Protein AF-A0A1R3KUT5-F1 (afdb_monomer_lite)

Radius of gyration: 18.28 Å; chains: 1; bounding box: 40×22×68 Å

Sequence (98 aa):
MSPTLSSSNLSSSNMRQHLQEMSNMMRELKIVGHVLNDQQQVQAVVRSLPRGWEYMNAMLTHNDSITTFVDVQRHLELEEERLMAMSNHPEVNMAQSS

Structure (mmCIF, N/CA/C/O backbone):
data_AF-A0A1R3KUT5-F1
#
_entry.id   AF-A0A1R3KUT5-F1
#
loop_
_atom_site.group_PDB
_atom_site.id
_atom_site.type_symbol
_atom_site.label_atom_id
_atom_site.label_alt_id
_atom_site.label_comp_id
_atom_site.label_asym_id
_atom_site.label_entity_id
_atom_site.label_seq_id
_atom_site.pdbx_PDB_ins_code
_atom_site.Cartn_x
_atom_site.Cartn_y
_atom_site.Cartn_z
_atom_site.occupancy
_atom_site.B_iso_or_equiv
_atom_site.auth_seq_id
_atom_site.auth_comp_id
_atom_site.auth_asym_id
_atom_site.auth_atom_id
_atom_site.pdbx_PDB_model_num
ATOM 1 N N . MET A 1 1 ? 31.246 -5.392 28.234 1.00 37.91 1 MET A N 1
ATOM 2 C CA . MET A 1 1 ? 31.094 -5.672 26.791 1.00 37.91 1 MET A CA 1
ATOM 3 C C . MET A 1 1 ? 29.648 -5.389 26.445 1.00 37.91 1 MET A C 1
ATOM 5 O O . MET A 1 1 ? 28.785 -6.169 26.818 1.00 37.91 1 MET A O 1
ATOM 9 N N . SER A 1 2 ? 29.374 -4.224 25.865 1.00 36.22 2 SER A N 1
ATOM 10 C CA . SER A 1 2 ? 28.026 -3.855 25.423 1.00 36.22 2 SER A CA 1
ATOM 11 C C . SER A 1 2 ? 27.864 -4.312 23.973 1.00 36.22 2 SER A C 1
ATOM 13 O O . SER A 1 2 ? 28.788 -4.080 23.190 1.00 36.22 2 SER A O 1
ATOM 15 N N . PRO A 1 3 ? 26.761 -4.972 23.592 1.00 41.81 3 PRO A N 1
ATOM 16 C CA . PRO A 1 3 ? 26.558 -5.365 22.208 1.00 41.81 3 PRO A CA 1
ATOM 17 C C . PRO A 1 3 ? 26.281 -4.111 21.373 1.00 41.81 3 PRO A C 1
ATOM 19 O O . PRO A 1 3 ? 25.375 -3.332 21.667 1.00 41.81 3 PRO A O 1
ATOM 22 N N . THR A 1 4 ? 27.095 -3.897 20.345 1.00 36.03 4 THR A N 1
ATOM 23 C CA . THR A 1 4 ? 26.876 -2.872 19.326 1.00 36.03 4 THR A CA 1
ATOM 24 C C . THR A 1 4 ? 25.676 -3.270 18.477 1.00 36.03 4 THR A C 1
ATOM 26 O O . THR A 1 4 ? 25.717 -4.284 17.781 1.00 36.03 4 THR A O 1
ATOM 29 N N . LEU A 1 5 ? 24.613 -2.467 18.540 1.00 41.84 5 LEU A N 1
ATOM 30 C CA . LEU A 1 5 ? 23.492 -2.517 17.606 1.00 41.84 5 LEU A CA 1
ATOM 31 C C . LEU A 1 5 ? 24.039 -2.281 16.193 1.00 41.84 5 LEU A C 1
ATOM 33 O O . LEU A 1 5 ? 24.485 -1.184 15.861 1.00 41.84 5 LEU A O 1
ATOM 37 N N . SER A 1 6 ? 24.065 -3.337 15.382 1.00 36.62 6 SER A N 1
ATOM 38 C CA . SER A 1 6 ? 24.460 -3.253 13.981 1.00 36.62 6 SER A CA 1
ATOM 39 C C . SER A 1 6 ? 23.302 -2.643 13.189 1.00 36.62 6 SER A C 1
ATOM 41 O O . SER A 1 6 ? 22.374 -3.336 12.779 1.00 36.62 6 SER A O 1
ATOM 43 N N . SER A 1 7 ? 23.348 -1.322 13.005 1.00 43.88 7 SER A N 1
ATOM 44 C CA . SER A 1 7 ? 22.439 -0.525 12.163 1.00 43.88 7 SER A CA 1
ATOM 45 C C . SER A 1 7 ? 22.640 -0.765 10.659 1.00 43.88 7 SER A C 1
ATOM 47 O O . SER A 1 7 ? 22.615 0.166 9.858 1.00 43.88 7 SER A O 1
ATOM 49 N N . SER A 1 8 ? 22.864 -2.006 10.243 1.00 41.09 8 SER A N 1
ATOM 50 C CA . SER A 1 8 ? 23.214 -2.328 8.861 1.00 41.09 8 SER A CA 1
ATOM 51 C C . SER A 1 8 ? 22.661 -3.689 8.470 1.00 41.09 8 SER A C 1
ATOM 53 O O . SER A 1 8 ? 23.405 -4.651 8.325 1.00 41.09 8 SER A O 1
ATOM 55 N N . ASN A 1 9 ? 21.338 -3.762 8.303 1.00 39.53 9 ASN A N 1
ATOM 56 C CA . ASN A 1 9 ? 20.730 -4.804 7.472 1.00 39.53 9 ASN A CA 1
ATOM 57 C C . ASN A 1 9 ? 19.455 -4.350 6.732 1.00 39.53 9 ASN A C 1
ATOM 59 O O . ASN A 1 9 ? 18.587 -5.153 6.422 1.00 39.53 9 ASN A O 1
ATOM 63 N N . LEU A 1 10 ? 19.348 -3.053 6.417 1.00 41.22 10 LEU A N 1
ATOM 64 C CA . LEU A 1 10 ? 18.306 -2.491 5.536 1.00 41.22 10 LEU A CA 1
ATOM 65 C C . LEU A 1 10 ? 18.777 -2.427 4.068 1.00 41.22 10 LEU A C 1
ATOM 67 O O . LEU A 1 10 ? 18.419 -1.516 3.328 1.00 41.22 10 LEU A O 1
ATOM 71 N N . SER A 1 11 ? 19.648 -3.347 3.648 1.00 42.75 11 SER A N 1
ATOM 72 C CA . SER A 1 11 ? 20.219 -3.353 2.299 1.00 42.75 11 SER A CA 1
ATOM 73 C C . SER A 1 11 ? 19.736 -4.587 1.541 1.00 42.75 11 SER A C 1
ATOM 75 O O . SER A 1 11 ? 20.319 -5.657 1.673 1.00 42.75 11 SER A O 1
ATOM 77 N N . SER A 1 12 ? 18.693 -4.390 0.728 1.00 46.38 12 SER A N 1
ATOM 78 C CA . SER A 1 12 ? 18.013 -5.375 -0.135 1.00 46.38 12 SER A CA 1
ATOM 79 C C . SER A 1 12 ? 17.150 -6.420 0.578 1.00 46.38 12 SER A C 1
ATOM 81 O O . SER A 1 12 ? 17.379 -7.620 0.445 1.00 46.38 12 SER A O 1
ATOM 83 N N . SER A 1 13 ? 16.089 -5.984 1.263 1.00 55.09 13 SER A N 1
ATOM 84 C CA . SER A 1 13 ? 14.879 -6.812 1.293 1.00 55.09 13 SER A CA 1
ATOM 85 C C . SER A 1 13 ? 14.246 -6.756 -0.103 1.00 55.09 13 SER A C 1
ATOM 87 O O . SER A 1 13 ? 14.101 -5.684 -0.692 1.00 55.09 13 SER A O 1
ATOM 89 N N . ASN A 1 14 ? 13.943 -7.920 -0.678 1.00 80.81 14 ASN A N 1
ATOM 90 C 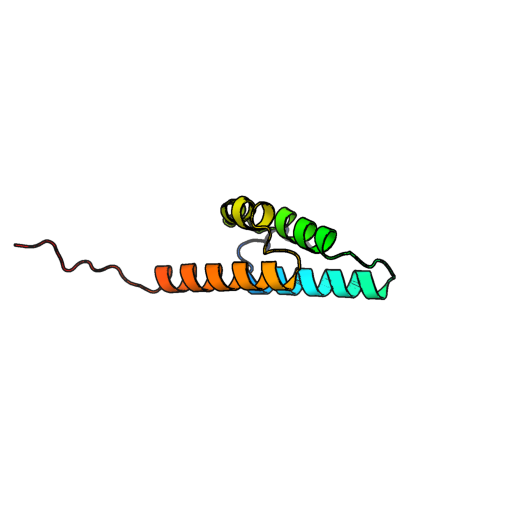CA . ASN A 1 14 ? 13.175 -8.008 -1.920 1.00 80.81 14 ASN A CA 1
ATOM 91 C C . ASN A 1 14 ? 11.809 -7.309 -1.728 1.00 80.81 14 ASN A C 1
ATOM 93 O O . ASN A 1 14 ? 11.303 -7.214 -0.605 1.00 80.81 14 ASN A O 1
ATOM 97 N N . MET A 1 15 ? 11.219 -6.768 -2.794 1.00 90.56 15 MET A N 1
ATOM 98 C CA . MET A 1 15 ? 9.982 -5.982 -2.696 1.00 90.56 15 MET A CA 1
ATOM 99 C C . MET A 1 15 ? 8.848 -6.807 -2.069 1.00 90.56 15 MET A C 1
ATOM 101 O O . MET A 1 15 ? 8.081 -6.298 -1.251 1.00 90.56 15 MET A O 1
ATOM 105 N N . ARG A 1 16 ? 8.795 -8.111 -2.358 1.00 90.81 16 ARG A N 1
ATOM 106 C CA . ARG A 1 16 ? 7.892 -9.065 -1.689 1.00 90.81 16 ARG A CA 1
ATOM 107 C C . ARG A 1 16 ? 8.016 -9.066 -0.165 1.00 90.81 16 ARG A C 1
ATOM 109 O O . ARG A 1 16 ? 6.998 -9.043 0.523 1.00 90.81 16 ARG A O 1
ATOM 116 N N . GLN A 1 17 ? 9.230 -9.073 0.376 1.00 91.88 17 GLN A N 1
ATOM 117 C CA . GLN A 1 17 ? 9.472 -9.039 1.815 1.00 91.88 17 GLN A CA 1
ATOM 118 C C . GLN A 1 17 ? 9.020 -7.701 2.402 1.00 91.88 17 GLN A C 1
ATOM 120 O O . GLN A 1 17 ? 8.332 -7.693 3.420 1.00 91.88 17 GLN A O 1
ATOM 125 N N . HIS A 1 18 ? 9.333 -6.584 1.739 1.00 93.12 18 HIS A N 1
ATOM 126 C CA . HIS A 1 18 ? 8.847 -5.262 2.153 1.00 93.12 18 HIS A CA 1
ATOM 127 C C . HIS A 1 18 ? 7.313 -5.221 2.248 1.00 93.12 18 HIS A C 1
ATOM 129 O O . HIS A 1 18 ? 6.745 -4.792 3.252 1.00 93.12 18 HIS A O 1
ATOM 135 N N . LEU A 1 19 ? 6.621 -5.739 1.231 1.00 94.81 19 LEU A N 1
ATOM 136 C CA . LEU A 1 19 ? 5.157 -5.813 1.204 1.00 94.81 19 LEU A CA 1
ATOM 137 C C . LEU A 1 19 ? 4.599 -6.738 2.292 1.00 94.81 19 LEU A C 1
ATOM 139 O O . LEU A 1 19 ? 3.579 -6.420 2.910 1.00 94.81 19 LEU A O 1
ATOM 143 N N . GLN A 1 20 ? 5.281 -7.849 2.575 1.00 95.56 20 GLN A N 1
ATOM 144 C CA . GLN A 1 20 ? 4.916 -8.755 3.660 1.00 95.56 20 GLN A CA 1
ATOM 145 C C . GLN A 1 20 ? 5.022 -8.071 5.031 1.00 95.56 20 GLN A C 1
ATOM 147 O O . GLN A 1 20 ? 4.102 -8.187 5.845 1.00 95.56 20 GLN A O 1
ATOM 152 N N . GLU A 1 21 ? 6.103 -7.331 5.281 1.00 95.06 21 GLU A N 1
ATOM 153 C CA . GLU A 1 21 ? 6.295 -6.551 6.508 1.00 95.06 21 GLU A CA 1
ATOM 154 C C . GLU A 1 21 ? 5.207 -5.476 6.660 1.00 95.06 21 GLU A C 1
ATOM 156 O O . GLU A 1 21 ? 4.580 -5.376 7.717 1.00 95.06 21 GLU A O 1
ATOM 161 N N . MET A 1 22 ? 4.888 -4.744 5.586 1.00 95.62 22 MET A N 1
ATOM 162 C CA . MET A 1 22 ? 3.797 -3.761 5.576 1.00 95.62 22 MET A CA 1
ATOM 163 C C . MET A 1 22 ? 2.433 -4.395 5.885 1.00 95.62 22 MET A C 1
ATOM 165 O O . MET A 1 22 ? 1.693 -3.883 6.727 1.00 95.62 22 MET A O 1
ATOM 169 N N . SER A 1 23 ? 2.109 -5.531 5.261 1.00 95.81 23 SER A N 1
ATOM 170 C CA . SER A 1 23 ? 0.870 -6.276 5.525 1.00 95.81 23 SER A CA 1
ATOM 171 C C . SER A 1 23 ? 0.776 -6.731 6.989 1.00 95.81 23 SER A C 1
ATOM 173 O O . SER A 1 23 ? -0.288 -6.634 7.610 1.00 95.81 23 SER A O 1
ATOM 175 N N . ASN A 1 24 ? 1.887 -7.194 7.570 1.00 96.69 24 ASN A N 1
ATOM 176 C CA . ASN A 1 24 ? 1.937 -7.582 8.979 1.00 96.69 24 ASN A CA 1
ATOM 177 C C . ASN A 1 24 ? 1.689 -6.380 9.900 1.00 96.69 24 ASN A C 1
ATOM 179 O O . ASN A 1 24 ? 0.827 -6.464 10.773 1.00 96.69 24 ASN A O 1
ATOM 183 N N . MET A 1 25 ? 2.340 -5.240 9.651 1.00 95.94 25 MET A N 1
ATOM 184 C CA . MET A 1 25 ? 2.116 -4.017 10.432 1.00 95.94 25 MET A CA 1
ATOM 185 C C . MET A 1 25 ? 0.667 -3.521 10.333 1.00 95.94 25 MET A C 1
ATOM 187 O O . MET A 1 25 ? 0.058 -3.185 11.346 1.00 95.94 25 MET A O 1
ATOM 191 N N . MET A 1 26 ? 0.064 -3.522 9.139 1.00 94.94 26 MET A N 1
ATOM 192 C CA . MET A 1 26 ? -1.349 -3.147 8.969 1.00 94.94 26 MET A CA 1
ATOM 193 C C . MET A 1 26 ? -2.290 -4.082 9.743 1.00 94.94 26 MET A C 1
ATOM 195 O O . MET A 1 26 ? -3.279 -3.634 10.330 1.00 94.94 26 MET A O 1
ATOM 199 N N . ARG A 1 27 ? -1.979 -5.384 9.783 1.00 96.38 27 ARG A N 1
ATOM 200 C CA . ARG A 1 27 ? -2.722 -6.368 10.580 1.00 96.38 27 ARG A CA 1
ATOM 201 C C . ARG A 1 27 ? -2.584 -6.104 12.078 1.00 96.38 27 ARG A C 1
ATOM 203 O O . ARG A 1 27 ? -3.590 -6.147 12.781 1.00 96.38 27 ARG A O 1
ATOM 210 N N . GLU A 1 28 ? -1.378 -5.831 12.560 1.00 97.06 28 GLU A N 1
ATOM 211 C CA . GLU A 1 28 ? -1.123 -5.512 13.969 1.00 97.06 28 GLU A CA 1
ATOM 212 C C . GLU A 1 28 ? -1.861 -4.243 14.399 1.00 97.06 28 GLU A C 1
ATOM 214 O O . GLU A 1 28 ? -2.559 -4.259 15.413 1.00 97.06 28 GLU A O 1
ATOM 219 N N . LEU A 1 29 ? -1.812 -3.186 13.579 1.00 96.31 29 LEU A N 1
ATOM 220 C CA . LEU A 1 29 ? -2.578 -1.957 13.798 1.00 96.31 29 LEU A CA 1
ATOM 221 C C . LEU A 1 29 ? -4.081 -2.243 13.905 1.00 96.31 29 LEU A C 1
ATOM 223 O O . LEU A 1 29 ? -4.738 -1.778 14.837 1.00 96.31 29 LEU A O 1
ATOM 227 N N . LYS A 1 30 ? -4.622 -3.081 13.015 1.00 94.94 30 LYS A N 1
ATOM 228 C CA . LYS A 1 30 ? -6.027 -3.502 13.072 1.00 94.94 30 LYS A CA 1
ATOM 229 C C . LYS A 1 30 ? -6.366 -4.243 14.371 1.00 94.94 30 LYS A C 1
ATOM 231 O O . LYS A 1 30 ? -7.438 -4.007 14.923 1.00 94.94 30 LYS A O 1
ATOM 236 N N . ILE A 1 31 ? -5.479 -5.109 14.866 1.00 96.50 31 ILE A N 1
ATOM 237 C CA . ILE A 1 31 ? -5.680 -5.862 16.118 1.00 96.50 31 ILE A CA 1
ATOM 238 C C . ILE A 1 31 ? -5.772 -4.919 17.322 1.00 96.50 31 ILE A C 1
ATOM 240 O O . ILE A 1 31 ? -6.627 -5.118 18.182 1.00 96.50 31 ILE A O 1
ATOM 244 N N . VAL A 1 32 ? -4.946 -3.871 17.368 1.00 96.81 32 VAL A N 1
ATOM 245 C CA . VAL A 1 32 ? -4.966 -2.879 18.459 1.00 96.81 32 VAL A CA 1
ATOM 246 C C . VAL A 1 32 ? -6.040 -1.793 18.283 1.00 96.81 32 VAL A C 1
ATOM 248 O O . VAL A 1 32 ? -6.095 -0.849 19.066 1.00 96.81 32 VAL A O 1
ATOM 251 N N . GLY A 1 33 ? -6.913 -1.919 17.276 1.00 95.81 33 GLY A N 1
ATOM 252 C CA . GLY A 1 33 ? -8.040 -1.010 17.034 1.00 95.81 33 GLY A CA 1
ATOM 253 C C . GLY A 1 33 ? -7.737 0.179 16.114 1.00 95.81 33 GLY A C 1
ATOM 254 O O . GLY A 1 33 ? -8.615 1.008 15.879 1.00 95.81 33 GLY A O 1
ATOM 255 N N . HIS A 1 34 ? -6.536 0.259 15.544 1.00 95.44 34 HIS A N 1
ATOM 256 C CA . HIS A 1 34 ? -6.144 1.288 14.581 1.00 95.44 34 HIS A CA 1
ATOM 257 C C . HIS A 1 34 ? -6.339 0.794 13.143 1.00 95.44 34 HIS A C 1
ATOM 259 O O . HIS A 1 34 ? -5.412 0.336 12.480 1.00 95.44 34 HIS A O 1
ATOM 265 N N . VAL A 1 35 ? -7.570 0.883 12.640 1.00 94.00 35 VAL A N 1
ATOM 266 C CA . VAL A 1 35 ? -7.887 0.483 11.262 1.00 94.00 35 VAL A CA 1
ATOM 267 C C . VAL A 1 35 ? -7.531 1.607 10.289 1.00 94.00 35 VAL A C 1
ATOM 269 O O . VAL A 1 35 ? -8.106 2.691 10.355 1.00 94.00 35 VAL A O 1
ATOM 272 N N . LEU A 1 36 ? -6.609 1.331 9.366 1.00 95.88 36 LEU A N 1
ATOM 273 C CA . LEU A 1 36 ? -6.312 2.212 8.237 1.00 95.88 36 LEU A CA 1
ATOM 274 C C . LEU A 1 36 ? -7.327 1.976 7.115 1.00 95.88 36 LEU A C 1
ATOM 276 O O . LEU A 1 36 ? -7.563 0.825 6.740 1.00 95.88 36 LEU A O 1
ATOM 280 N N . ASN A 1 37 ? -7.890 3.046 6.556 1.00 96.19 37 ASN A N 1
ATOM 281 C CA . ASN A 1 37 ? -8.675 2.945 5.324 1.00 96.19 37 ASN A CA 1
ATOM 282 C C . ASN A 1 37 ? -7.767 2.713 4.103 1.00 96.19 37 ASN A C 1
ATOM 284 O O . ASN A 1 37 ? -6.549 2.882 4.188 1.00 96.19 37 ASN A O 1
ATOM 288 N N . ASP A 1 38 ? -8.351 2.345 2.965 1.00 95.56 38 ASP A N 1
ATOM 289 C CA . ASP A 1 38 ? -7.584 1.965 1.774 1.00 95.56 38 ASP A CA 1
ATOM 290 C C . ASP A 1 38 ? -6.641 3.079 1.300 1.00 95.56 38 ASP A C 1
ATOM 292 O O . ASP A 1 38 ? -5.457 2.839 1.069 1.00 95.56 38 ASP A O 1
ATOM 296 N N . GLN A 1 39 ? -7.113 4.329 1.281 1.00 94.00 39 GLN A N 1
ATOM 297 C CA . GLN A 1 39 ? -6.287 5.482 0.919 1.00 94.00 39 GLN A CA 1
ATOM 298 C C . GLN A 1 39 ? -5.088 5.652 1.868 1.00 94.00 39 GLN A C 1
ATOM 300 O O . GLN A 1 39 ? -3.976 5.941 1.423 1.00 94.00 39 GLN A O 1
ATOM 305 N N . GLN A 1 40 ? -5.286 5.467 3.174 1.00 95.56 40 GLN A N 1
ATOM 306 C CA . GLN A 1 40 ? -4.208 5.519 4.163 1.00 95.56 40 GLN A CA 1
ATOM 307 C C . GLN A 1 40 ? -3.212 4.375 3.970 1.00 95.56 40 GLN A C 1
ATOM 309 O O . GLN A 1 40 ? -2.009 4.606 4.078 1.00 95.56 40 GLN A O 1
ATOM 314 N N . GLN A 1 41 ? -3.686 3.167 3.655 1.00 96.06 41 GLN A N 1
ATOM 315 C CA . GLN A 1 41 ? -2.823 2.019 3.372 1.00 96.06 41 GLN A CA 1
ATOM 316 C C . GLN A 1 41 ? -1.971 2.259 2.121 1.00 96.06 41 GLN A C 1
ATOM 318 O O . GLN A 1 41 ? -0.752 2.105 2.182 1.00 96.06 41 GLN A O 1
ATOM 323 N N . VAL A 1 42 ? -2.583 2.710 1.021 1.00 94.69 42 VAL A N 1
ATOM 324 C CA . VAL A 1 42 ? -1.880 3.052 -0.227 1.00 94.69 42 VAL A CA 1
ATOM 325 C C . VAL A 1 42 ? -0.815 4.112 0.039 1.00 94.69 42 VAL A C 1
ATOM 327 O O . VAL A 1 42 ? 0.354 3.920 -0.293 1.00 94.69 42 VAL A O 1
ATOM 330 N N . GLN A 1 43 ? -1.178 5.207 0.712 1.00 94.12 43 GLN A N 1
ATOM 331 C CA . GLN A 1 43 ? -0.217 6.260 1.028 1.00 94.12 43 GLN A CA 1
ATOM 332 C C . GLN A 1 43 ? 0.914 5.791 1.953 1.00 94.12 43 GLN A C 1
ATOM 334 O O . GLN A 1 43 ? 2.038 6.278 1.823 1.00 94.12 43 GLN A O 1
ATOM 339 N N . ALA A 1 44 ? 0.639 4.884 2.894 1.00 94.19 44 ALA A N 1
ATOM 340 C CA . ALA A 1 44 ? 1.664 4.322 3.766 1.00 94.19 44 ALA A CA 1
ATOM 341 C C . ALA A 1 44 ? 2.695 3.513 2.967 1.00 94.19 44 ALA A C 1
ATOM 343 O O . ALA A 1 44 ? 3.888 3.683 3.202 1.00 94.19 44 ALA A O 1
ATOM 344 N N . VAL A 1 45 ? 2.255 2.702 1.996 1.00 93.94 45 VAL A N 1
ATOM 345 C CA . VAL A 1 45 ? 3.156 1.925 1.125 1.00 93.94 45 VAL A CA 1
ATOM 346 C C . VAL A 1 45 ? 3.961 2.824 0.193 1.00 93.94 45 VAL A C 1
ATOM 348 O O . VAL A 1 45 ? 5.174 2.673 0.105 1.00 93.94 45 VAL A O 1
ATOM 351 N N . VAL A 1 46 ? 3.320 3.798 -0.461 1.00 93.62 46 VAL A N 1
ATOM 352 C CA . VAL A 1 46 ? 4.001 4.752 -1.359 1.00 93.62 46 VAL A CA 1
ATOM 353 C C . VAL A 1 46 ? 5.117 5.498 -0.622 1.00 93.62 46 VAL A C 1
ATOM 355 O O . VAL A 1 46 ? 6.221 5.655 -1.133 1.00 93.62 46 VAL A O 1
ATOM 358 N N . ARG A 1 47 ? 4.862 5.935 0.617 1.00 93.25 47 ARG A N 1
ATOM 359 C CA . ARG A 1 47 ? 5.867 6.637 1.430 1.00 93.25 47 ARG A CA 1
ATOM 360 C C . ARG A 1 47 ? 6.965 5.724 1.971 1.00 93.25 47 ARG A C 1
ATOM 362 O O . ARG A 1 47 ? 8.009 6.241 2.358 1.00 93.25 47 ARG A O 1
ATOM 369 N N . SER A 1 48 ? 6.729 4.415 2.040 1.00 92.62 48 SER A N 1
ATOM 370 C CA . SER A 1 48 ? 7.675 3.446 2.593 1.00 92.62 48 SER A CA 1
ATOM 371 C C . SER A 1 48 ? 8.463 2.679 1.536 1.00 92.62 48 SER A C 1
ATOM 373 O O . SER A 1 48 ? 9.244 1.811 1.917 1.00 92.62 48 SER A O 1
ATOM 375 N N . LEU A 1 49 ? 8.280 2.964 0.239 1.00 92.56 49 LEU A N 1
ATOM 376 C CA . LEU A 1 49 ? 8.971 2.227 -0.817 1.00 92.56 49 LEU A CA 1
ATOM 377 C C . LEU A 1 49 ? 10.496 2.194 -0.588 1.00 92.56 49 LEU A C 1
ATOM 379 O O .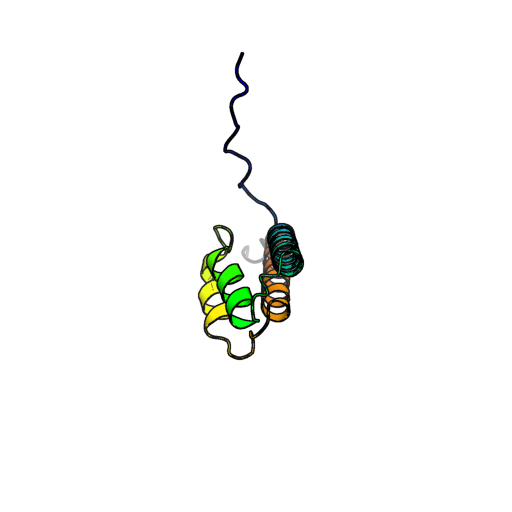 LEU A 1 49 ? 11.089 3.227 -0.256 1.00 92.56 49 LEU A O 1
ATOM 383 N N . PRO A 1 50 ? 11.146 1.032 -0.793 1.00 90.12 50 PRO A N 1
ATOM 384 C CA . PRO A 1 50 ? 12.594 0.913 -0.708 1.00 90.12 50 PRO A CA 1
ATOM 385 C C . PRO A 1 50 ? 13.306 1.820 -1.715 1.00 90.12 50 PRO A C 1
ATOM 387 O O . PRO A 1 50 ? 12.777 2.153 -2.779 1.00 90.12 50 PRO A O 1
ATOM 390 N N . ARG A 1 51 ? 14.564 2.158 -1.416 1.00 88.31 51 ARG A N 1
ATOM 391 C CA . ARG A 1 51 ? 15.411 2.892 -2.361 1.00 88.31 51 ARG A CA 1
ATOM 392 C C . ARG A 1 51 ? 15.542 2.117 -3.678 1.00 88.31 51 ARG A C 1
ATOM 394 O O . ARG A 1 51 ? 15.778 0.912 -3.666 1.00 88.31 51 ARG A O 1
ATOM 401 N N . GLY A 1 52 ? 15.444 2.822 -4.799 1.00 87.69 52 GLY A N 1
ATOM 402 C CA . GLY A 1 52 ? 15.442 2.258 -6.149 1.00 87.69 52 GLY A CA 1
ATOM 403 C C . GLY A 1 52 ? 14.041 2.023 -6.716 1.00 87.69 52 GLY A C 1
ATOM 404 O O . GLY A 1 52 ? 13.930 1.743 -7.904 1.00 87.69 52 GLY A O 1
ATOM 405 N N . TRP A 1 53 ? 12.986 2.174 -5.910 1.00 91.81 53 TRP A N 1
ATOM 406 C CA . TRP A 1 53 ? 11.585 2.030 -6.322 1.00 91.81 53 TRP A CA 1
ATOM 407 C C . TRP A 1 53 ? 10.828 3.359 -6.388 1.00 91.81 53 TRP A C 1
ATOM 409 O O . TRP A 1 53 ? 9.642 3.382 -6.707 1.00 91.81 53 TRP A O 1
ATOM 419 N N . GLU A 1 54 ? 11.492 4.488 -6.136 1.00 88.12 54 GLU A N 1
ATOM 420 C CA . GLU A 1 54 ? 10.858 5.808 -6.077 1.00 88.12 54 GLU A CA 1
ATOM 421 C C . GLU A 1 54 ? 10.187 6.203 -7.400 1.00 88.12 54 GLU A C 1
ATOM 423 O O . GLU A 1 54 ? 9.224 6.969 -7.393 1.00 88.12 54 GLU A O 1
ATOM 428 N N . TYR A 1 55 ? 10.644 5.657 -8.532 1.00 89.44 55 TYR A N 1
ATOM 429 C CA . TYR A 1 55 ? 10.018 5.886 -9.837 1.00 89.44 55 TYR A CA 1
ATOM 430 C C . TYR A 1 55 ? 8.593 5.312 -9.918 1.00 89.44 55 TYR A C 1
ATOM 432 O O . TYR A 1 55 ? 7.756 5.854 -10.641 1.00 89.44 55 TYR A O 1
ATOM 440 N N . MET A 1 56 ? 8.280 4.275 -9.131 1.00 91.62 56 MET A N 1
ATOM 441 C CA . MET A 1 56 ? 6.938 3.690 -9.062 1.0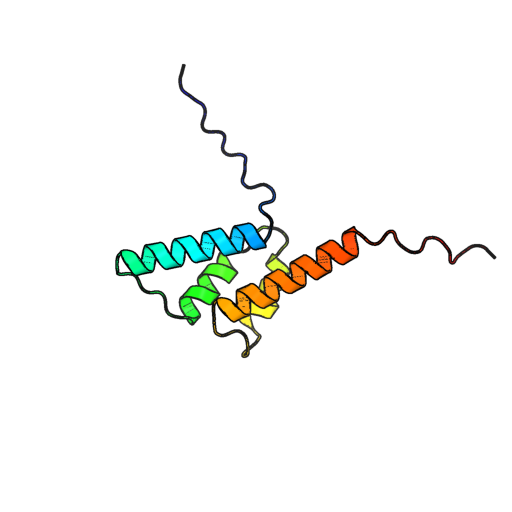0 91.62 56 MET A CA 1
ATOM 442 C C . MET A 1 56 ? 5.946 4.593 -8.333 1.00 91.62 56 MET A C 1
ATOM 444 O O . MET A 1 56 ? 4.744 4.454 -8.552 1.00 91.62 56 MET A O 1
ATOM 448 N N . ASN A 1 57 ? 6.413 5.560 -7.531 1.00 90.00 57 ASN A N 1
ATOM 449 C CA . ASN A 1 57 ? 5.531 6.488 -6.819 1.00 90.00 57 ASN A CA 1
ATOM 450 C C . ASN A 1 57 ? 4.561 7.182 -7.768 1.00 90.00 57 ASN A C 1
ATOM 452 O O . ASN A 1 57 ? 3.370 7.218 -7.491 1.00 90.00 57 ASN A O 1
ATOM 456 N N . ALA A 1 58 ? 5.051 7.680 -8.907 1.00 86.19 58 ALA A N 1
ATOM 457 C CA . ALA A 1 58 ? 4.204 8.382 -9.862 1.00 86.19 58 ALA A CA 1
ATOM 458 C C . ALA A 1 58 ? 3.084 7.480 -10.403 1.00 86.19 58 ALA A C 1
ATOM 460 O O . ALA A 1 58 ? 1.945 7.926 -10.507 1.00 86.19 58 ALA A O 1
ATOM 461 N N . MET A 1 59 ? 3.375 6.213 -10.692 1.00 89.12 59 MET A N 1
ATOM 462 C CA . MET A 1 59 ? 2.362 5.262 -11.144 1.00 89.12 59 MET A CA 1
ATOM 463 C C . MET A 1 59 ? 1.361 4.941 -10.028 1.00 89.12 59 MET A C 1
ATOM 465 O O . MET A 1 59 ? 0.158 4.949 -10.269 1.00 89.12 59 MET A O 1
ATOM 469 N N . LEU A 1 60 ? 1.843 4.699 -8.807 1.00 91.75 60 LEU A N 1
ATOM 470 C CA . LEU A 1 60 ? 0.996 4.345 -7.668 1.00 91.75 60 LEU A CA 1
ATOM 471 C C . LEU A 1 60 ? 0.098 5.497 -7.195 1.00 91.75 60 LEU A C 1
ATOM 473 O O . LEU A 1 60 ? -0.964 5.235 -6.644 1.00 91.75 60 LEU A O 1
ATOM 477 N N . THR A 1 61 ? 0.503 6.757 -7.385 1.00 87.25 61 THR A N 1
ATOM 478 C CA . THR A 1 61 ? -0.273 7.921 -6.922 1.00 87.25 61 THR A CA 1
ATOM 479 C C . THR A 1 61 ? -1.208 8.509 -7.968 1.00 87.25 61 THR A C 1
ATOM 481 O O . THR A 1 61 ? -2.180 9.153 -7.587 1.00 87.25 61 THR A O 1
ATOM 484 N N . HIS A 1 62 ? -0.900 8.362 -9.259 1.00 86.25 62 HIS A N 1
ATOM 485 C CA . HIS A 1 62 ? -1.679 8.985 -10.339 1.00 86.25 62 HIS A CA 1
ATOM 486 C C . HIS A 1 62 ? -2.583 8.000 -11.086 1.00 86.25 62 HIS A C 1
ATOM 488 O O . HIS A 1 62 ? -3.340 8.421 -11.955 1.00 86.25 62 HIS A O 1
ATOM 494 N N . ASN A 1 63 ? -2.492 6.701 -10.797 1.00 89.38 63 ASN A N 1
ATOM 495 C CA . ASN A 1 63 ? -3.372 5.714 -11.401 1.00 89.38 63 ASN A CA 1
ATOM 496 C C . ASN A 1 63 ? -4.633 5.527 -10.548 1.00 89.38 63 ASN A C 1
ATOM 498 O O . ASN A 1 63 ? -4.591 4.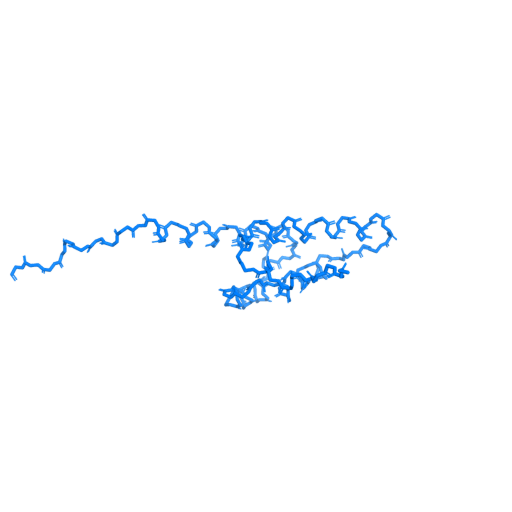885 -9.499 1.00 89.38 63 ASN A O 1
ATOM 502 N N . ASP A 1 64 ? -5.762 6.030 -11.050 1.00 87.31 64 ASP A N 1
ATOM 503 C CA . ASP A 1 64 ? -7.070 5.944 -10.390 1.00 87.31 64 ASP A CA 1
ATOM 504 C C . ASP A 1 64 ? -7.553 4.500 -10.164 1.00 87.31 64 ASP A C 1
ATOM 506 O O . ASP A 1 64 ? -8.435 4.270 -9.338 1.00 87.31 64 ASP A O 1
ATOM 510 N N . SER A 1 65 ? -6.986 3.505 -10.862 1.00 90.56 65 SER A N 1
ATOM 511 C CA . SER A 1 65 ? -7.309 2.094 -10.627 1.00 90.56 65 SER A CA 1
ATOM 512 C C . SER A 1 65 ? -6.604 1.503 -9.403 1.00 90.56 65 SER A C 1
ATOM 514 O O . SER A 1 65 ? -6.909 0.378 -9.015 1.00 90.56 65 SER A O 1
ATOM 516 N N . ILE A 1 66 ? -5.632 2.209 -8.819 1.00 92.56 66 ILE A N 1
ATOM 517 C CA . ILE A 1 66 ? -4.865 1.757 -7.656 1.00 92.56 66 ILE A CA 1
ATOM 518 C C . ILE A 1 66 ? -5.502 2.371 -6.415 1.00 92.56 66 ILE A C 1
ATOM 520 O O . ILE A 1 66 ? -5.145 3.460 -5.972 1.00 92.56 66 ILE A O 1
ATOM 524 N N . THR A 1 67 ? -6.489 1.665 -5.869 1.00 95.12 67 THR A N 1
ATOM 525 C CA . THR A 1 67 ? -7.304 2.186 -4.761 1.00 95.12 67 THR A CA 1
ATOM 526 C C . THR A 1 67 ? -7.050 1.459 -3.453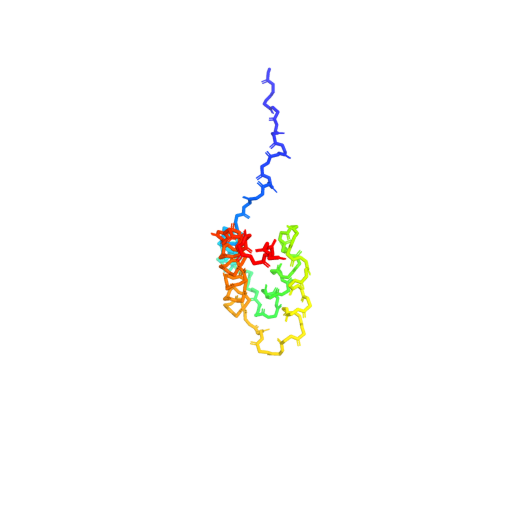 1.00 95.12 67 THR A C 1
ATOM 528 O O . THR A 1 67 ? -7.269 2.038 -2.393 1.00 95.12 67 THR A O 1
ATOM 531 N N . THR A 1 68 ? -6.536 0.228 -3.508 1.00 96.19 68 THR A N 1
ATOM 532 C CA . THR A 1 68 ? -6.333 -0.632 -2.339 1.00 96.19 68 THR A CA 1
ATOM 533 C C . THR A 1 68 ? -4.881 -1.077 -2.178 1.00 96.19 68 THR A C 1
ATOM 535 O O . THR A 1 68 ? -4.082 -1.052 -3.118 1.00 96.19 68 THR A O 1
ATOM 538 N N . PHE A 1 69 ? -4.538 -1.564 -0.981 1.00 95.56 69 PHE A N 1
ATOM 539 C CA . PHE A 1 69 ? -3.246 -2.212 -0.731 1.00 95.56 69 PHE A CA 1
ATOM 540 C C . PHE A 1 69 ? -2.978 -3.377 -1.696 1.00 95.56 69 PHE A C 1
ATOM 542 O O . PHE A 1 69 ? -1.856 -3.538 -2.167 1.00 95.56 69 PHE A O 1
ATOM 549 N N . VAL A 1 70 ? -4.007 -4.160 -2.033 1.00 95.88 70 VAL A N 1
ATOM 550 C CA . VAL A 1 70 ? -3.887 -5.311 -2.942 1.00 95.88 70 VAL A CA 1
ATOM 551 C C . VAL A 1 70 ? -3.515 -4.865 -4.358 1.00 95.88 70 VAL A C 1
ATOM 553 O O . VAL A 1 70 ? -2.700 -5.520 -5.011 1.00 95.88 70 VAL A O 1
ATOM 556 N N . ASP A 1 71 ? -4.064 -3.740 -4.823 1.00 95.56 71 ASP A N 1
ATOM 557 C CA . ASP A 1 71 ? -3.723 -3.183 -6.135 1.00 95.56 71 ASP A CA 1
ATOM 558 C C . ASP A 1 71 ? -2.261 -2.739 -6.177 1.00 95.56 71 ASP A C 1
ATOM 560 O O . ASP A 1 71 ? -1.541 -3.071 -7.121 1.00 95.56 71 ASP A O 1
ATOM 564 N N . VAL A 1 72 ? -1.808 -2.035 -5.134 1.00 95.38 72 VAL A N 1
ATOM 565 C CA . VAL A 1 72 ? -0.410 -1.604 -4.988 1.00 95.38 72 VAL A CA 1
ATOM 566 C C . VAL A 1 72 ? 0.525 -2.811 -4.952 1.00 95.38 72 VAL A C 1
ATOM 568 O O . VAL A 1 72 ? 1.502 -2.850 -5.700 1.00 95.38 72 VAL A O 1
ATOM 571 N N . GLN A 1 73 ? 0.206 -3.811 -4.124 1.00 95.19 73 GLN A N 1
ATOM 572 C CA . GLN A 1 73 ? 1.001 -5.027 -3.974 1.00 95.19 73 GLN A CA 1
ATOM 573 C C . GLN A 1 73 ? 1.190 -5.724 -5.325 1.00 95.19 73 GLN A C 1
ATOM 575 O O . GLN A 1 73 ? 2.319 -6.010 -5.714 1.00 95.19 73 GLN A O 1
ATOM 580 N N . ARG A 1 74 ? 0.103 -5.924 -6.081 1.00 94.44 74 ARG A N 1
ATOM 581 C CA . ARG A 1 74 ? 0.155 -6.568 -7.400 1.00 94.44 74 ARG A CA 1
ATOM 582 C C . ARG A 1 74 ? 1.071 -5.824 -8.370 1.00 94.44 74 ARG A C 1
ATOM 584 O O . ARG A 1 74 ? 1.864 -6.453 -9.061 1.00 94.44 74 ARG A O 1
ATOM 591 N N . HIS A 1 75 ? 0.958 -4.499 -8.439 1.00 94.25 75 HIS A N 1
ATOM 592 C CA . HIS A 1 75 ? 1.772 -3.697 -9.354 1.00 94.25 75 HIS A CA 1
ATOM 593 C C . HIS A 1 75 ? 3.262 -3.759 -9.008 1.00 94.25 75 HIS A C 1
ATOM 595 O O . HIS A 1 75 ? 4.099 -3.861 -9.901 1.00 94.25 75 HIS A O 1
ATOM 601 N N . LEU A 1 76 ? 3.592 -3.719 -7.717 1.00 93.75 76 LEU A N 1
ATOM 602 C CA . LEU A 1 76 ? 4.973 -3.806 -7.251 1.00 93.75 76 LEU A CA 1
ATOM 603 C C . LEU A 1 76 ? 5.567 -5.205 -7.461 1.00 93.75 76 LEU A C 1
ATOM 605 O O . LEU A 1 76 ? 6.713 -5.318 -7.883 1.00 93.75 76 LEU A O 1
ATOM 609 N N . GLU A 1 77 ? 4.791 -6.267 -7.238 1.00 93.12 77 GLU A N 1
ATOM 610 C CA . GLU A 1 77 ? 5.227 -7.644 -7.504 1.00 93.12 77 GLU A CA 1
ATOM 611 C C . GLU A 1 77 ? 5.477 -7.904 -8.998 1.00 93.12 77 GLU A C 1
ATOM 613 O O . GLU A 1 77 ? 6.460 -8.561 -9.342 1.00 93.12 77 GLU A O 1
ATOM 618 N N . LEU A 1 78 ? 4.623 -7.375 -9.883 1.00 92.62 78 LEU A N 1
ATOM 619 C CA . LEU A 1 78 ? 4.796 -7.491 -11.337 1.00 92.62 78 LEU A CA 1
ATOM 620 C C . LEU A 1 78 ? 6.042 -6.750 -11.828 1.00 92.62 78 LEU A C 1
ATOM 622 O O . LEU A 1 78 ? 6.770 -7.260 -12.678 1.00 92.62 78 LEU A O 1
ATOM 626 N N . GLU A 1 79 ? 6.309 -5.560 -11.292 1.00 92.19 79 GLU A N 1
ATOM 627 C CA . GLU A 1 79 ? 7.522 -4.824 -11.645 1.00 92.19 79 GLU A CA 1
ATOM 628 C C . GLU A 1 79 ? 8.780 -5.526 -11.119 1.00 92.19 79 GLU A C 1
ATOM 630 O O . GLU A 1 79 ? 9.800 -5.559 -11.804 1.00 92.19 79 GLU A O 1
ATOM 635 N N . GLU A 1 80 ? 8.711 -6.164 -9.948 1.00 90.94 80 GLU A N 1
ATOM 636 C CA . GLU A 1 80 ? 9.830 -6.947 -9.419 1.00 90.94 80 GLU A CA 1
ATOM 637 C C . GLU A 1 80 ? 10.130 -8.138 -10.334 1.00 90.94 80 GLU A C 1
ATOM 639 O O . GLU A 1 80 ? 11.286 -8.378 -10.682 1.00 90.94 80 GLU A O 1
ATOM 644 N N . GLU A 1 81 ? 9.091 -8.844 -10.784 1.00 90.25 81 GLU A N 1
ATOM 645 C CA . GLU A 1 81 ? 9.219 -9.934 -11.751 1.00 90.25 81 GLU A CA 1
ATOM 646 C C . GLU A 1 81 ? 9.813 -9.448 -13.082 1.00 90.25 81 GLU A C 1
ATOM 648 O O . GLU A 1 81 ? 10.716 -10.091 -13.624 1.00 90.25 81 GLU A O 1
ATOM 653 N N . ARG A 1 82 ? 9.387 -8.276 -13.573 1.00 91.62 82 ARG A N 1
ATOM 654 C CA . ARG A 1 82 ? 9.943 -7.646 -14.780 1.00 91.62 82 ARG A CA 1
ATOM 655 C C . ARG A 1 82 ? 11.439 -7.362 -14.630 1.00 91.62 82 ARG A C 1
ATOM 657 O O . ARG A 1 82 ? 12.217 -7.693 -15.526 1.00 91.62 82 ARG A O 1
ATOM 664 N N . LEU A 1 83 ? 11.850 -6.780 -13.503 1.00 88.62 83 LEU A N 1
ATOM 665 C CA . LEU A 1 83 ? 13.254 -6.477 -13.212 1.00 88.62 83 LEU A CA 1
ATOM 666 C C . LEU A 1 83 ? 14.099 -7.751 -13.090 1.00 88.62 83 LEU A C 1
ATOM 668 O O . LEU A 1 83 ? 15.197 -7.805 -13.645 1.00 88.62 83 LEU A O 1
ATOM 672 N N . MET A 1 84 ? 13.579 -8.792 -12.433 1.00 84.94 84 MET A N 1
ATOM 673 C CA . MET A 1 84 ? 14.245 -10.096 -12.336 1.00 84.94 84 MET A CA 1
ATOM 674 C C . MET A 1 84 ? 14.388 -10.775 -13.704 1.00 84.94 84 MET A C 1
ATOM 676 O O . MET A 1 84 ? 15.426 -11.367 -14.003 1.00 84.94 84 MET A O 1
ATOM 680 N N . ALA A 1 85 ? 13.372 -10.683 -14.564 1.00 85.81 85 ALA A N 1
ATOM 681 C CA . ALA A 1 85 ? 13.435 -11.224 -15.919 1.00 85.81 85 ALA A CA 1
ATOM 682 C C . ALA A 1 85 ? 14.497 -10.506 -16.767 1.00 85.81 85 ALA A C 1
ATOM 684 O O . ALA A 1 85 ? 15.244 -11.158 -17.494 1.00 85.81 85 ALA A O 1
ATOM 685 N N . MET A 1 86 ? 14.615 -9.180 -16.633 1.00 81.75 86 MET A N 1
ATOM 686 C CA . MET A 1 86 ? 15.652 -8.398 -17.312 1.00 81.75 86 MET A CA 1
ATOM 687 C C . MET A 1 86 ? 17.055 -8.712 -16.799 1.00 81.75 86 MET A C 1
ATOM 689 O O . MET A 1 86 ? 17.972 -8.840 -17.604 1.00 81.75 86 MET A O 1
ATOM 693 N N . SER A 1 87 ? 17.241 -8.863 -15.484 1.00 75.25 87 SER A N 1
ATOM 694 C CA . SER A 1 87 ? 18.555 -9.209 -14.927 1.00 75.25 87 SER A CA 1
ATOM 695 C C . SER A 1 87 ? 19.013 -10.612 -15.328 1.00 75.25 87 SER A C 1
ATOM 697 O O . SER A 1 87 ? 20.211 -10.866 -15.416 1.00 75.25 87 SER A O 1
ATOM 699 N N . ASN A 1 88 ? 18.066 -11.521 -15.573 1.00 63.12 88 ASN A N 1
ATOM 700 C CA . ASN A 1 88 ? 18.334 -12.908 -15.952 1.00 63.12 88 ASN A CA 1
ATOM 701 C C . ASN A 1 88 ? 18.451 -13.118 -17.467 1.00 63.12 88 ASN A C 1
ATOM 703 O O . ASN A 1 88 ? 18.732 -14.237 -17.899 1.00 63.12 88 ASN A O 1
ATOM 707 N N . HIS A 1 89 ? 18.254 -12.074 -18.276 1.00 50.88 89 HIS A N 1
ATOM 708 C CA . HIS A 1 89 ? 18.465 -12.150 -19.712 1.00 50.88 89 HIS A CA 1
ATOM 709 C C . HIS A 1 89 ? 19.892 -11.680 -20.038 1.00 50.88 89 HIS A C 1
ATOM 711 O O . HIS A 1 89 ? 20.150 -10.476 -20.022 1.00 50.88 89 HIS A O 1
ATOM 717 N N . PRO A 1 90 ? 20.845 -12.578 -20.358 1.00 52.59 90 PRO A N 1
ATOM 718 C CA . PRO A 1 90 ? 22.072 -12.142 -21.005 1.00 52.59 90 PRO A CA 1
ATOM 719 C C . PRO A 1 90 ? 21.667 -11.529 -22.349 1.00 52.59 90 PRO A C 1
ATOM 721 O O . PRO A 1 90 ? 21.052 -12.190 -23.192 1.00 52.59 90 PRO A O 1
ATOM 724 N N . GLU A 1 91 ? 21.925 -10.238 -22.535 1.00 54.53 91 GLU A N 1
ATOM 725 C CA . GLU A 1 91 ? 21.769 -9.588 -23.832 1.00 54.53 91 GLU A CA 1
ATOM 726 C C . GLU A 1 91 ? 22.587 -10.353 -24.879 1.00 54.53 91 GLU A C 1
ATOM 728 O O . GLU A 1 91 ? 23.804 -10.494 -24.767 1.00 54.53 91 GLU A O 1
ATOM 733 N N . VAL A 1 92 ? 21.8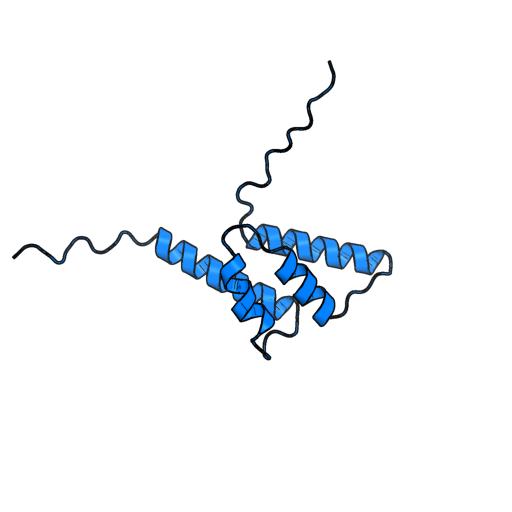92 -10.930 -25.861 1.00 49.50 92 VAL A N 1
ATOM 734 C CA . VAL A 1 92 ? 21.919 -10.552 -27.288 1.00 49.50 92 VAL A CA 1
ATOM 735 C C . VAL A 1 92 ? 23.197 -9.843 -27.795 1.00 49.50 92 VAL A C 1
ATOM 737 O O . VAL A 1 92 ? 23.132 -8.930 -28.606 1.00 49.50 92 VAL A O 1
ATOM 740 N N . ASN A 1 93 ? 24.386 -10.299 -27.402 1.00 45.62 93 ASN A N 1
ATOM 741 C CA . ASN A 1 93 ? 25.674 -9.910 -27.992 1.00 45.62 93 ASN A CA 1
ATOM 742 C C . ASN A 1 93 ? 26.005 -10.760 -29.239 1.00 45.62 93 ASN A C 1
ATOM 744 O O . ASN A 1 93 ? 27.127 -11.222 -29.429 1.00 45.62 93 ASN A O 1
ATOM 748 N N . MET A 1 94 ? 25.016 -11.004 -30.102 1.00 54.97 94 MET A N 1
ATOM 749 C CA . MET A 1 94 ? 25.204 -11.687 -31.392 1.00 54.97 94 MET A CA 1
ATOM 750 C C . MET A 1 94 ? 24.431 -10.974 -32.502 1.00 54.97 94 MET A C 1
ATOM 752 O O . MET A 1 94 ? 23.649 -11.581 -33.223 1.00 54.97 94 MET A O 1
ATOM 756 N N . ALA A 1 95 ? 24.619 -9.667 -32.650 1.00 51.97 95 ALA A N 1
ATOM 757 C CA . ALA A 1 95 ? 24.165 -8.976 -33.853 1.00 51.97 95 ALA A CA 1
ATOM 758 C C . ALA A 1 95 ? 24.989 -7.716 -34.117 1.00 51.97 95 ALA A C 1
ATOM 760 O O . ALA A 1 95 ? 24.430 -6.633 -34.195 1.00 51.97 95 ALA A O 1
ATOM 761 N N . GLN A 1 96 ? 26.315 -7.848 -34.238 1.00 51.22 96 GLN A N 1
ATOM 762 C CA . GLN A 1 96 ? 27.150 -6.880 -34.963 1.00 51.22 96 GLN A CA 1
ATOM 763 C C . GLN A 1 96 ? 28.555 -7.450 -35.204 1.00 51.22 96 GLN A C 1
ATOM 765 O O . GLN A 1 96 ? 29.538 -7.104 -34.557 1.00 51.22 96 GLN A O 1
ATOM 770 N N . SER A 1 97 ? 28.650 -8.380 -36.149 1.00 49.44 97 SER A N 1
ATOM 771 C CA . SER A 1 97 ? 29.889 -8.641 -36.886 1.00 49.44 97 SER A CA 1
ATOM 772 C C . SER A 1 97 ? 29.506 -9.116 -38.282 1.00 49.44 97 SER A C 1
ATOM 774 O O . SER A 1 97 ? 29.154 -10.274 -38.496 1.00 49.44 97 SER A O 1
ATOM 776 N N . SER A 1 98 ? 29.497 -8.181 -39.224 1.00 51.34 98 SER A N 1
ATOM 777 C CA . SER A 1 98 ? 29.587 -8.417 -40.665 1.00 51.34 98 SER A CA 1
ATOM 778 C C . SER A 1 98 ? 30.391 -7.276 -41.260 1.00 51.34 98 SER A C 1
ATOM 780 O O . SER A 1 98 ? 30.155 -6.128 -40.819 1.00 51.34 98 SER A O 1
#

Foldseek 3Di:
DDDDDPPDDLPDDQVVVVLVVLVVVQVVCVVVPNHDDFVRSLVVCLVSDRPPCVVCSCVSPVDPVNRGSVSVSVVSVVVSVVVVVVVPDDDDPPPDDD

InterPro domains:
  IPR061502 Copia/RE1/RE2-like, N-terminal domain [PF14223] (12-84)

Organism: NCBI:txid93759

pLDDT: mean 81.11, std 20.34, range [36.03, 97.06]

Secondary structure (DSSP, 8-state):
----------S---HHHHHHHHHHHHHHHHHTT-PPPHHHHHHHHHHHPPTT-TTHHHHHHH-TT--SHHHHHHHHHHHHHHHHHHHT------S---